Protein AF-A0A9Q0ZLD9-F1 (afdb_mo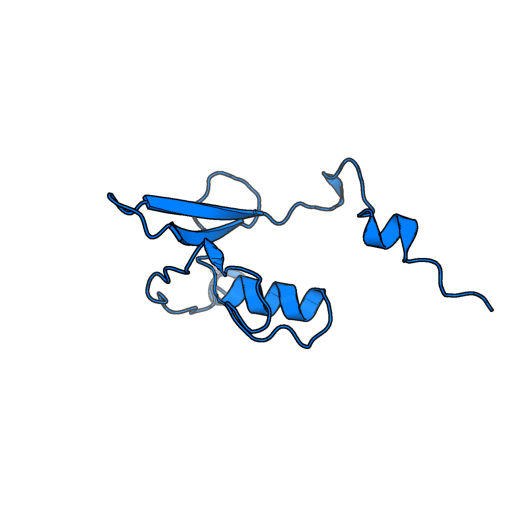nomer_lite)

Secondary structure (DSSP, 8-state):
---GGGGGS---------EEEGGGTTSTTSSS---S-HHHHHHHHHHHSEEESS-SSSS-EEEEEEEE-SSS-EEEEEEEE---GGG-S-SS-HHHHHH------

Foldseek 3Di:
DDDPVVVPPPCPDPDPQDEAAPVCDPPDQPPHHQPDPPVVSVVVVQNNWQWDPPDPPPWTKTWHWHWDPDVVIDTDIDMDTDDDCVPDPDNADPCCVPVVPPDDD

Structure (mmCIF, N/CA/C/O backbone):
data_AF-A0A9Q0ZLD9-F1
#
_entry.id   AF-A0A9Q0ZLD9-F1
#
loop_
_atom_site.group_PDB
_atom_site.id
_atom_site.type_symbol
_atom_site.label_atom_id
_atom_site.label_alt_id
_atom_site.label_comp_id
_atom_site.label_asym_id
_atom_site.label_entity_id
_atom_site.label_seq_id
_atom_site.pdbx_PDB_ins_code
_atom_site.Cartn_x
_atom_site.Cartn_y
_atom_site.Cartn_z
_atom_site.occupancy
_atom_site.B_iso_or_equiv
_atom_site.auth_seq_id
_atom_site.auth_comp_id
_atom_site.auth_asym_id
_atom_site.auth_atom_id
_atom_site.pdbx_PDB_model_num
ATOM 1 N N . MET A 1 1 ? 20.915 33.576 -6.847 1.00 39.06 1 MET A N 1
ATOM 2 C CA . MET A 1 1 ? 20.252 33.095 -8.077 1.00 39.06 1 MET A CA 1
ATOM 3 C C . MET A 1 1 ? 19.445 31.867 -7.677 1.00 39.06 1 MET A C 1
ATOM 5 O O . MET A 1 1 ? 20.048 30.850 -7.374 1.00 39.06 1 MET A O 1
ATOM 9 N N . MET A 1 2 ? 18.128 32.008 -7.492 1.00 39.25 2 MET A N 1
ATOM 10 C CA . MET A 1 2 ? 17.246 30.894 -7.105 1.00 39.25 2 MET A CA 1
ATOM 11 C C . MET A 1 2 ? 17.094 29.947 -8.293 1.00 39.25 2 MET A C 1
ATOM 13 O O . MET A 1 2 ? 16.778 30.394 -9.396 1.00 39.25 2 MET A O 1
ATOM 17 N N . SER A 1 3 ? 17.374 28.663 -8.080 1.00 42.69 3 SER A N 1
ATOM 18 C CA . SER A 1 3 ? 17.290 27.655 -9.129 1.00 42.69 3 SER A CA 1
ATOM 19 C C . SER A 1 3 ? 15.821 27.354 -9.440 1.00 42.69 3 SER A C 1
ATOM 21 O O . SER A 1 3 ? 14.988 27.245 -8.543 1.00 42.69 3 SER A O 1
ATOM 23 N N . TYR A 1 4 ? 15.481 27.216 -10.723 1.00 50.22 4 TYR A N 1
ATOM 24 C CA . TYR A 1 4 ? 14.123 26.895 -11.191 1.00 50.22 4 TYR A CA 1
ATOM 25 C C . TYR A 1 4 ? 13.584 25.566 -10.610 1.00 50.22 4 TYR A C 1
ATOM 27 O O . TYR A 1 4 ? 12.378 25.327 -10.603 1.00 50.22 4 TYR A O 1
ATOM 35 N N . LEU A 1 5 ? 14.470 24.732 -10.055 1.00 47.56 5 LEU A N 1
ATOM 36 C CA . LEU A 1 5 ? 14.146 23.470 -9.393 1.00 47.56 5 LEU A CA 1
ATOM 37 C C . LEU A 1 5 ? 13.445 23.663 -8.036 1.00 47.56 5 LEU A C 1
ATOM 39 O O . LEU A 1 5 ? 12.643 22.813 -7.652 1.00 47.56 5 LEU A O 1
ATOM 43 N N . ASP A 1 6 ? 13.638 24.802 -7.360 1.00 43.34 6 ASP A N 1
ATOM 44 C CA . ASP A 1 6 ? 12.971 25.093 -6.081 1.00 43.34 6 ASP A CA 1
ATOM 45 C C . ASP A 1 6 ? 11.486 25.476 -6.260 1.00 43.34 6 ASP A C 1
ATOM 47 O O . ASP A 1 6 ? 10.675 25.348 -5.339 1.00 43.34 6 ASP A O 1
ATOM 51 N N . LEU A 1 7 ? 11.087 25.896 -7.468 1.00 41.44 7 LEU A N 1
ATOM 52 C CA . LEU A 1 7 ? 9.701 26.265 -7.793 1.00 41.44 7 LEU A CA 1
ATOM 53 C C . LEU A 1 7 ? 8.803 25.052 -8.071 1.00 41.44 7 LEU A C 1
ATOM 55 O O . LEU A 1 7 ? 7.578 25.166 -7.997 1.00 41.44 7 LEU A O 1
ATOM 59 N N . ILE A 1 8 ? 9.397 23.880 -8.317 1.00 43.72 8 ILE A N 1
ATOM 60 C CA . ILE A 1 8 ? 8.687 22.599 -8.438 1.00 43.72 8 ILE A CA 1
ATOM 61 C C . ILE A 1 8 ? 8.682 21.863 -7.088 1.00 43.72 8 ILE A C 1
ATOM 63 O O . ILE A 1 8 ? 8.438 20.656 -7.012 1.00 43.72 8 ILE A O 1
ATOM 67 N N . SER A 1 9 ? 8.848 22.587 -5.972 1.00 41.69 9 SER A N 1
ATOM 68 C CA . SER A 1 9 ? 8.272 22.157 -4.698 1.00 41.69 9 SER A CA 1
ATOM 69 C C . SER A 1 9 ? 6.748 22.209 -4.824 1.00 41.69 9 SER A C 1
ATOM 71 O O . SER A 1 9 ? 6.068 23.127 -4.363 1.00 41.69 9 SER A O 1
ATOM 73 N N . SER A 1 10 ? 6.239 21.199 -5.525 1.00 46.03 10 SER A N 1
ATOM 74 C CA . SER A 1 10 ? 4.847 20.913 -5.797 1.00 46.03 10 SER A CA 1
ATOM 75 C C . SER A 1 10 ? 4.029 21.222 -4.557 1.00 46.03 10 SER A C 1
ATOM 77 O O . SER A 1 10 ? 4.237 20.616 -3.505 1.00 46.03 10 SER A O 1
ATOM 79 N N . ARG A 1 11 ? 3.098 22.169 -4.704 1.00 43.78 11 ARG A N 1
ATOM 80 C CA . ARG A 1 11 ? 2.054 22.538 -3.743 1.00 43.78 11 ARG A CA 1
ATOM 81 C C . ARG A 1 11 ? 1.099 21.357 -3.493 1.00 43.78 11 ARG A C 1
ATOM 83 O O . ARG A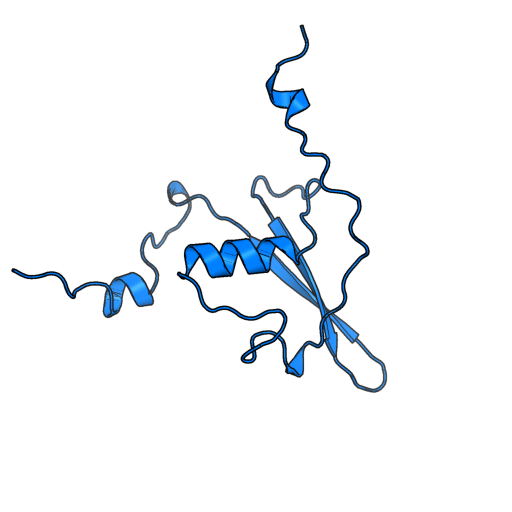 1 11 ? -0.112 21.479 -3.671 1.00 43.78 11 ARG A O 1
ATOM 90 N N . LYS A 1 12 ? 1.616 20.188 -3.110 1.00 52.50 12 LYS A N 1
ATOM 91 C CA . LYS A 1 12 ? 0.817 19.091 -2.575 1.00 52.50 12 LYS A CA 1
ATOM 92 C C . LYS A 1 12 ? 0.415 19.534 -1.176 1.00 52.50 12 LYS A C 1
ATOM 94 O O . LYS A 1 12 ? 1.198 19.499 -0.234 1.00 52.50 12 LYS A O 1
ATOM 99 N N . ARG A 1 13 ? -0.797 20.095 -1.133 1.00 49.19 13 ARG A N 1
ATOM 100 C CA . ARG A 1 13 ? -1.567 20.499 0.047 1.00 49.19 13 ARG A CA 1
ATOM 101 C C . ARG A 1 13 ? -1.258 19.550 1.208 1.00 49.19 13 ARG A C 1
ATOM 103 O O . ARG A 1 13 ? -1.203 18.345 0.974 1.00 49.19 13 ARG A O 1
ATOM 110 N N . LYS A 1 14 ? -1.105 20.088 2.427 1.00 50.09 14 LYS A N 1
ATOM 111 C CA . LYS A 1 14 ? -1.185 19.332 3.692 1.00 50.09 14 LYS A CA 1
ATOM 112 C C . LYS A 1 14 ? -2.489 18.525 3.657 1.00 50.09 14 LYS A C 1
ATOM 114 O O . LYS A 1 14 ? -3.549 19.043 3.990 1.00 50.09 14 LYS A O 1
ATOM 119 N N . ARG A 1 15 ? -2.435 17.315 3.102 1.00 59.78 15 ARG A N 1
ATOM 120 C CA . ARG A 1 15 ? -3.565 16.395 3.024 1.00 59.78 15 ARG A CA 1
ATOM 121 C C . ARG A 1 15 ? -3.737 15.886 4.445 1.00 59.78 15 ARG A C 1
ATOM 123 O O . ARG A 1 15 ? -2.743 15.518 5.066 1.00 59.78 15 ARG A O 1
ATOM 130 N N . GLU A 1 16 ? -4.957 15.960 4.964 1.00 63.00 16 GLU A N 1
ATOM 131 C CA . GLU A 1 16 ? -5.283 15.429 6.287 1.00 63.00 16 GLU A CA 1
ATOM 132 C C . GLU A 1 16 ? -4.707 14.025 6.445 1.00 63.00 16 GLU A C 1
ATOM 134 O O . GLU A 1 16 ? -4.702 13.231 5.498 1.00 63.00 16 GLU A O 1
ATOM 139 N N . GLU A 1 17 ? -4.180 13.752 7.633 1.00 71.69 17 GLU A N 1
A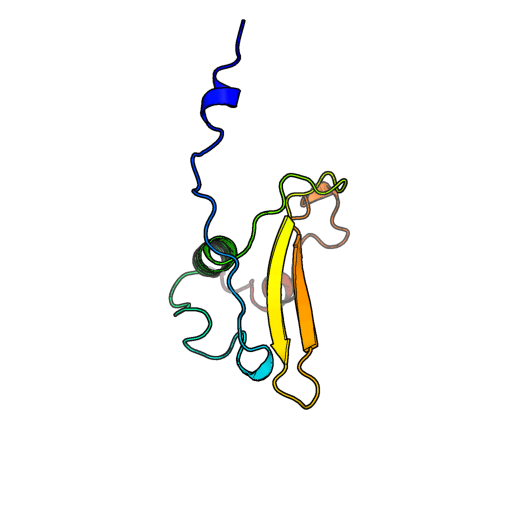TOM 140 C CA . GLU A 1 17 ? -3.584 12.469 7.952 1.00 71.69 17 GLU A CA 1
ATOM 141 C C . GLU A 1 17 ? -4.646 11.370 7.844 1.00 71.69 17 GLU A C 1
ATOM 143 O O . GLU A 1 17 ? -5.618 11.340 8.597 1.00 71.69 17 GLU A O 1
ATOM 148 N N . ARG A 1 18 ? -4.483 10.484 6.858 1.00 87.94 18 ARG A N 1
ATOM 149 C CA . ARG A 1 18 ? -5.416 9.388 6.601 1.00 87.94 18 ARG A CA 1
ATOM 150 C C . ARG A 1 18 ? -5.027 8.180 7.433 1.00 87.94 18 ARG A C 1
ATOM 152 O O . ARG A 1 18 ? -3.889 7.718 7.363 1.00 87.94 18 ARG A O 1
ATOM 159 N N . VAL A 1 19 ? -5.997 7.651 8.170 1.00 92.00 19 VAL A N 1
ATOM 160 C CA . VAL A 1 19 ? -5.882 6.374 8.872 1.00 92.00 19 VAL A CA 1
ATOM 161 C C . VAL A 1 19 ? -6.691 5.332 8.106 1.00 92.00 19 VAL A C 1
ATOM 163 O O . VAL A 1 19 ? -7.862 5.550 7.793 1.00 92.00 19 VAL A O 1
ATOM 166 N N . PHE A 1 20 ? -6.060 4.210 7.774 1.00 94.75 20 PHE A N 1
ATOM 167 C CA . PHE A 1 20 ? -6.669 3.109 7.031 1.00 94.75 20 PHE A CA 1
ATOM 168 C C . PHE A 1 20 ? -6.887 1.905 7.939 1.00 94.75 20 PHE A C 1
ATOM 170 O O . PHE A 1 20 ? -6.158 1.711 8.898 1.00 94.75 20 PHE A O 1
ATOM 177 N N . ARG A 1 21 ? -7.861 1.048 7.643 1.00 94.88 21 ARG A N 1
ATOM 178 C CA . ARG A 1 21 ? -8.102 -0.170 8.425 1.00 94.88 21 ARG A CA 1
ATOM 179 C C . ARG A 1 21 ? -7.071 -1.228 8.059 1.00 94.88 21 ARG A C 1
ATOM 181 O O . ARG A 1 21 ? -7.063 -1.691 6.925 1.00 94.88 21 ARG A O 1
ATOM 188 N N . PHE A 1 22 ? -6.266 -1.659 9.028 1.00 94.88 22 PHE A N 1
ATOM 189 C CA . PHE A 1 22 ? -5.208 -2.653 8.827 1.00 94.88 22 PHE A CA 1
ATOM 190 C C . PHE A 1 22 ? -5.737 -3.953 8.214 1.00 94.88 22 PHE A C 1
ATOM 192 O O . PHE A 1 22 ? -5.168 -4.457 7.256 1.00 94.88 22 PHE A O 1
ATOM 199 N N . LYS A 1 23 ? -6.853 -4.474 8.744 1.00 93.56 23 LYS A N 1
ATOM 200 C CA . LYS A 1 23 ? -7.365 -5.807 8.386 1.00 93.56 23 LYS A CA 1
ATOM 201 C C . LYS A 1 23 ? -7.725 -5.949 6.904 1.00 93.56 23 LYS A C 1
ATOM 203 O O . LYS A 1 23 ? -7.585 -7.040 6.377 1.00 93.56 23 LYS A O 1
ATOM 208 N N . ILE A 1 24 ? -8.184 -4.864 6.284 1.00 94.62 24 ILE A N 1
ATOM 209 C CA . ILE A 1 24 ? -8.665 -4.856 4.897 1.00 94.62 24 ILE A CA 1
ATOM 210 C C . ILE A 1 24 ? -7.715 -4.099 3.957 1.00 94.62 24 ILE A C 1
ATOM 212 O O . ILE A 1 24 ? -8.041 -3.861 2.799 1.00 94.62 24 ILE A O 1
ATOM 216 N N . PHE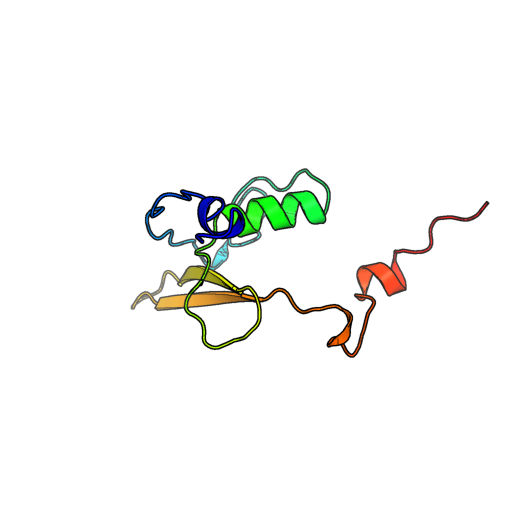 A 1 25 ? -6.553 -3.653 4.450 1.00 94.19 25 PHE A N 1
ATOM 217 C CA . PHE A 1 25 ? -5.604 -2.883 3.652 1.00 94.19 25 PHE A CA 1
ATOM 218 C C . PHE A 1 25 ? -4.977 -3.769 2.571 1.00 94.19 25 PHE A C 1
ATOM 220 O O . PHE A 1 25 ? -4.239 -4.698 2.891 1.00 94.19 25 PHE A O 1
ATOM 227 N N . GLY A 1 26 ? -5.263 -3.473 1.301 1.00 89.19 26 GLY A N 1
ATOM 228 C CA . GLY A 1 26 ? -4.844 -4.294 0.163 1.00 89.19 26 GLY A CA 1
ATOM 229 C C . GLY A 1 26 ? -5.883 -5.326 -0.285 1.00 89.19 26 GLY A C 1
ATOM 230 O O . GLY A 1 26 ? -5.609 -6.079 -1.217 1.00 89.19 26 GLY A O 1
ATOM 231 N N . GLU A 1 27 ? -7.066 -5.369 0.339 1.00 93.38 27 GLU A N 1
ATOM 232 C CA . GLU A 1 27 ? -8.208 -6.098 -0.220 1.00 93.38 27 GLU A CA 1
ATOM 233 C C . GLU A 1 27 ? -8.724 -5.413 -1.496 1.00 93.38 27 GLU A C 1
ATOM 235 O O . GLU A 1 27 ? -8.498 -4.223 -1.728 1.00 93.38 27 GLU A O 1
ATOM 240 N N . ASN A 1 28 ? -9.438 -6.163 -2.340 1.00 90.50 28 ASN A N 1
ATOM 241 C CA . ASN A 1 28 ? -9.989 -5.612 -3.574 1.00 90.50 28 ASN A CA 1
ATOM 242 C C . ASN A 1 28 ? -10.918 -4.419 -3.271 1.00 90.50 28 ASN A C 1
ATOM 244 O O . ASN A 1 28 ? -11.808 -4.521 -2.426 1.00 90.50 28 ASN A O 1
ATOM 248 N N . GLY A 1 29 ? -10.686 -3.290 -3.941 1.00 92.06 29 GLY A N 1
ATOM 249 C CA . GLY A 1 29 ? -11.397 -2.030 -3.711 1.00 92.06 29 GLY A CA 1
ATOM 250 C C . GLY A 1 29 ? -10.946 -1.214 -2.487 1.00 92.06 29 GLY A C 1
ATOM 251 O O . GLY A 1 29 ? -11.538 -0.169 -2.207 1.00 92.06 29 GLY A O 1
ATOM 252 N N . TYR A 1 30 ? -9.902 -1.622 -1.748 1.00 93.56 30 TYR A N 1
ATOM 253 C CA . TYR A 1 30 ? -9.402 -0.878 -0.583 1.00 93.56 30 TYR A CA 1
ATOM 254 C C . TYR A 1 30 ? -7.859 -0.848 -0.486 1.00 93.56 30 TYR A C 1
ATOM 256 O O . TYR A 1 30 ? -7.208 -1.889 -0.510 1.00 93.56 30 TYR A O 1
ATOM 264 N N . PRO A 1 31 ? -7.210 0.319 -0.279 1.00 92.25 31 PRO A N 1
ATOM 265 C CA . PRO A 1 31 ? -7.782 1.644 -0.003 1.00 92.25 31 PRO A CA 1
ATOM 266 C C . PRO A 1 31 ? -8.307 2.397 -1.238 1.00 92.25 31 PRO A C 1
ATOM 268 O O . PRO A 1 31 ? -8.810 3.513 -1.102 1.00 92.25 31 PRO A O 1
ATOM 271 N N . ALA A 1 32 ? -8.162 1.820 -2.429 1.00 92.69 32 ALA A N 1
ATOM 272 C CA . ALA A 1 32 ? -8.725 2.302 -3.682 1.00 92.69 32 ALA A CA 1
ATOM 273 C C . ALA A 1 32 ? -8.889 1.121 -4.650 1.00 92.69 32 ALA A C 1
ATOM 275 O O . ALA A 1 32 ? -8.350 0.043 -4.416 1.00 92.69 32 ALA A O 1
ATOM 276 N N . GLU A 1 33 ? -9.586 1.346 -5.760 1.00 93.62 33 GLU A N 1
ATOM 277 C CA . GLU A 1 33 ? -9.576 0.421 -6.897 1.00 93.62 33 GLU A CA 1
ATOM 278 C C . GLU A 1 33 ? -8.184 0.404 -7.547 1.00 93.62 33 GLU A C 1
ATOM 280 O O . GLU A 1 33 ? -7.627 1.470 -7.818 1.00 93.62 33 GLU A O 1
ATOM 285 N N . PHE A 1 34 ? -7.616 -0.771 -7.810 1.00 92.31 34 PHE A N 1
ATOM 286 C CA . PHE A 1 34 ? -6.304 -0.932 -8.453 1.00 92.31 34 PHE A CA 1
ATOM 287 C C . PHE A 1 34 ? -6.455 -1.722 -9.756 1.00 92.31 34 PHE A C 1
ATOM 289 O O . PHE A 1 34 ? -6.152 -2.908 -9.832 1.00 92.31 34 PHE A O 1
ATOM 296 N N . ASP A 1 35 ? -6.972 -1.047 -10.775 1.00 93.06 35 ASP A N 1
ATOM 297 C CA . ASP A 1 35 ? -7.372 -1.585 -12.077 1.00 93.06 35 ASP A CA 1
ATOM 298 C C . ASP A 1 35 ? -6.352 -1.319 -13.202 1.00 93.06 35 ASP A C 1
ATOM 300 O O . ASP A 1 35 ? -6.561 -1.731 -14.343 1.00 93.06 35 ASP A O 1
ATOM 304 N N . GLY A 1 36 ? -5.245 -0.635 -12.895 1.00 90.62 36 GLY A N 1
ATOM 305 C CA . GLY A 1 36 ? -4.200 -0.275 -13.855 1.00 90.62 36 GLY A CA 1
ATOM 306 C C . GLY A 1 36 ? -3.024 -1.253 -13.909 1.00 90.62 36 GLY A C 1
ATOM 307 O O . GLY A 1 36 ? -3.027 -2.321 -13.294 1.00 90.62 36 GLY A O 1
ATOM 308 N N . SER A 1 37 ? -1.968 -0.855 -14.625 1.00 89.94 37 SER A N 1
ATOM 309 C CA . SER A 1 37 ? -0.669 -1.536 -14.573 1.00 89.94 37 SER A CA 1
ATOM 310 C C . SER A 1 37 ? -0.072 -1.487 -13.162 1.00 89.94 37 SER A C 1
ATOM 312 O O . SER A 1 37 ? -0.448 -0.643 -12.345 1.00 89.94 37 SER A O 1
ATOM 314 N N . PHE A 1 38 ? 0.910 -2.350 -12.874 1.00 85.38 38 PHE A N 1
ATOM 315 C CA . PHE A 1 38 ? 1.620 -2.327 -11.590 1.00 85.38 38 PHE A CA 1
ATOM 316 C C . PHE A 1 38 ? 2.115 -0.916 -11.240 1.00 85.38 38 PHE A C 1
ATOM 318 O O . PHE A 1 38 ? 1.814 -0.402 -10.168 1.00 85.38 38 PHE A O 1
ATOM 325 N N . GLU A 1 39 ? 2.784 -0.244 -12.177 1.00 87.75 39 GLU A N 1
ATOM 326 C CA . GLU A 1 39 ? 3.288 1.117 -11.982 1.00 87.75 39 GLU A CA 1
ATOM 327 C C . GLU A 1 39 ? 2.167 2.126 -11.682 1.00 87.75 39 GLU A C 1
ATOM 329 O O . GLU A 1 39 ? 2.284 2.936 -10.760 1.00 87.75 39 GLU A O 1
ATOM 334 N N . GLN A 1 40 ? 1.061 2.075 -12.431 1.00 92.00 40 GLN A N 1
ATOM 335 C CA . GLN A 1 40 ? -0.088 2.958 -12.213 1.00 92.00 40 GLN A CA 1
ATOM 336 C C . GLN A 1 40 ? -0.706 2.736 -10.829 1.00 92.00 40 GLN A C 1
ATOM 338 O O . GLN A 1 40 ? -1.007 3.702 -10.125 1.00 92.00 40 GLN A O 1
ATOM 343 N N . ASN A 1 41 ? -0.836 1.476 -10.414 1.00 92.19 41 ASN A N 1
ATOM 344 C CA . ASN A 1 41 ? -1.381 1.107 -9.113 1.00 92.19 41 ASN A CA 1
ATOM 345 C C . ASN A 1 41 ? -0.463 1.548 -7.969 1.00 92.19 41 ASN A C 1
ATOM 347 O O . ASN A 1 41 ? -0.951 2.089 -6.978 1.00 92.19 41 ASN A O 1
ATOM 351 N N . ILE A 1 42 ? 0.858 1.408 -8.125 1.00 91.31 42 ILE A N 1
ATOM 352 C CA . ILE A 1 42 ? 1.831 1.921 -7.155 1.00 91.31 42 ILE A CA 1
ATOM 353 C C . ILE A 1 42 ? 1.736 3.444 -7.050 1.00 91.31 42 ILE A C 1
ATOM 355 O O . ILE A 1 42 ? 1.611 3.965 -5.945 1.00 91.31 42 ILE A O 1
ATOM 359 N N . ARG A 1 43 ? 1.699 4.180 -8.167 1.00 92.25 43 ARG A N 1
ATOM 360 C CA . ARG A 1 43 ? 1.520 5.645 -8.136 1.00 92.25 43 ARG A CA 1
ATOM 361 C C . ARG A 1 43 ? 0.230 6.039 -7.410 1.00 92.25 43 ARG A C 1
ATOM 363 O O . ARG A 1 43 ? 0.270 6.886 -6.519 1.00 92.25 43 ARG A O 1
ATOM 370 N N . LYS A 1 44 ? -0.889 5.378 -7.730 1.00 93.62 44 LYS A N 1
ATOM 371 C CA . LYS A 1 44 ? -2.198 5.591 -7.089 1.00 93.62 44 LYS A CA 1
ATOM 372 C C . LYS A 1 44 ? -2.156 5.302 -5.586 1.00 93.62 44 LYS A C 1
ATOM 374 O O . LYS A 1 44 ? -2.716 6.064 -4.804 1.00 93.62 44 LYS A O 1
ATOM 379 N N . LEU A 1 45 ? -1.456 4.247 -5.169 1.00 93.25 45 LEU A N 1
ATOM 380 C CA . LEU A 1 45 ? -1.235 3.916 -3.761 1.00 93.25 45 LEU A CA 1
ATOM 381 C C . LEU A 1 45 ? -0.429 5.018 -3.051 1.00 93.25 45 LEU A C 1
ATOM 383 O O . LEU A 1 45 ? -0.858 5.519 -2.013 1.00 93.25 45 LEU A O 1
ATOM 387 N N . LEU A 1 46 ? 0.699 5.443 -3.625 1.00 92.81 46 LEU A N 1
ATOM 388 C CA . LEU A 1 46 ? 1.584 6.459 -3.039 1.00 92.81 46 LEU A CA 1
ATOM 389 C C . LEU A 1 46 ? 0.933 7.845 -2.937 1.00 92.81 46 LEU A C 1
ATOM 391 O O . LEU A 1 46 ? 1.275 8.627 -2.052 1.00 92.81 46 LEU A O 1
ATOM 395 N N . GLU A 1 47 ? -0.046 8.157 -3.789 1.00 92.12 47 GLU A N 1
ATOM 396 C CA . GLU A 1 47 ? -0.855 9.373 -3.651 1.00 92.12 47 GLU A CA 1
ATOM 397 C C . GLU A 1 47 ? -1.692 9.397 -2.368 1.00 92.12 47 GLU A C 1
ATOM 399 O O . GLU A 1 47 ? -1.991 10.478 -1.849 1.00 92.12 47 GLU A O 1
ATOM 404 N N . LEU A 1 48 ? -2.098 8.232 -1.861 1.00 91.94 48 LEU A N 1
ATOM 405 C CA . LEU A 1 48 ? -2.878 8.100 -0.629 1.00 91.94 48 LEU A CA 1
ATOM 406 C C . LEU A 1 48 ? -2.006 8.192 0.629 1.00 91.94 48 LEU A C 1
ATOM 408 O O . LEU A 1 48 ? -2.547 8.433 1.710 1.00 91.94 48 LEU A O 1
ATOM 412 N N . ALA A 1 49 ? -0.695 8.008 0.481 1.00 91.31 49 ALA A N 1
ATOM 413 C CA . ALA A 1 49 ? 0.269 7.962 1.565 1.00 91.31 49 ALA A CA 1
ATOM 414 C C . ALA A 1 49 ? 0.708 9.356 2.033 1.00 91.31 49 ALA A C 1
ATOM 416 O O . ALA A 1 49 ? 0.626 10.350 1.304 1.00 91.31 49 ALA A O 1
ATOM 417 N N . HIS A 1 50 ? 1.256 9.417 3.243 1.00 90.75 50 HIS A N 1
ATOM 418 C CA . HIS A 1 50 ? 2.002 10.576 3.708 1.00 90.75 50 HIS A CA 1
ATOM 419 C C . HIS A 1 50 ? 3.434 10.508 3.164 1.00 90.75 50 HIS A C 1
ATOM 421 O O . HIS A 1 50 ? 4.178 9.588 3.490 1.00 90.75 50 HIS A O 1
ATOM 427 N N . PHE A 1 51 ? 3.831 11.475 2.335 1.00 87.69 51 PHE A N 1
ATOM 428 C CA . PHE A 1 51 ? 5.202 11.559 1.830 1.00 87.69 51 PHE A CA 1
ATOM 429 C C . PHE A 1 51 ? 6.113 12.186 2.886 1.00 87.69 51 PHE A C 1
ATOM 431 O O . PHE A 1 51 ? 5.919 13.347 3.260 1.00 87.69 51 PHE A O 1
ATOM 438 N N . ASP A 1 52 ? 7.102 11.433 3.360 1.00 78.06 52 ASP A N 1
ATOM 439 C CA . ASP A 1 52 ? 8.045 11.921 4.356 1.00 78.06 52 ASP A CA 1
ATOM 440 C C . ASP A 1 52 ? 9.234 12.607 3.673 1.00 78.06 52 ASP A C 1
ATOM 442 O O . ASP A 1 52 ? 10.166 11.972 3.181 1.00 78.06 52 ASP A O 1
ATOM 446 N N . ARG A 1 53 ? 9.180 13.943 3.628 1.00 67.88 53 ARG A N 1
ATOM 447 C CA . ARG A 1 53 ? 10.276 14.786 3.123 1.00 67.88 53 ARG A CA 1
ATOM 448 C C . ARG A 1 53 ? 11.416 14.970 4.121 1.00 67.88 53 ARG A C 1
ATOM 450 O O . ARG A 1 53 ? 12.459 15.476 3.725 1.00 67.88 53 ARG A O 1
ATOM 457 N N . ASN A 1 54 ? 11.202 14.635 5.392 1.00 61.06 54 ASN A N 1
ATOM 458 C CA . ASN A 1 54 ? 12.092 14.994 6.495 1.00 61.06 54 ASN A CA 1
ATOM 459 C C . ASN A 1 54 ? 12.873 13.803 7.050 1.00 61.06 54 ASN A C 1
ATOM 461 O O . ASN A 1 54 ? 13.584 13.942 8.047 1.00 61.06 54 ASN A O 1
ATOM 465 N N . ASN A 1 55 ? 12.743 12.638 6.427 1.00 57.69 55 ASN A N 1
ATOM 466 C CA . ASN A 1 55 ? 13.420 11.449 6.890 1.00 57.69 55 ASN A CA 1
ATOM 467 C C . ASN A 1 55 ? 14.931 11.571 6.610 1.00 57.69 55 ASN A C 1
ATOM 469 O O . ASN A 1 55 ? 15.345 11.896 5.500 1.00 57.69 55 ASN A O 1
ATOM 473 N N . CYS A 1 56 ? 15.770 11.296 7.616 1.00 53.19 56 CYS A N 1
ATOM 474 C CA . CYS A 1 56 ? 17.237 11.259 7.472 1.00 53.19 56 CYS A CA 1
ATOM 475 C C . CYS A 1 56 ? 17.715 10.194 6.467 1.00 53.19 56 CYS A C 1
ATOM 477 O O . CYS A 1 56 ? 18.891 10.173 6.097 1.00 53.19 56 CYS A O 1
ATOM 479 N N . SER A 1 57 ? 16.830 9.291 6.036 1.00 58.94 57 SER A N 1
ATOM 480 C CA . SER A 1 57 ? 17.102 8.382 4.933 1.00 58.94 57 SER A CA 1
ATOM 481 C C . SER A 1 57 ? 17.235 9.183 3.640 1.00 58.94 57 SER A C 1
ATOM 483 O O . SER A 1 57 ? 16.309 9.875 3.233 1.00 58.94 57 SER A O 1
ATOM 485 N N . ARG A 1 58 ? 18.355 9.026 2.930 1.00 70.00 58 ARG A N 1
ATOM 486 C CA . ARG A 1 58 ? 18.583 9.601 1.587 1.00 70.00 58 ARG A CA 1
ATOM 487 C C . ARG A 1 58 ? 17.585 9.129 0.511 1.00 70.00 58 ARG A C 1
ATOM 489 O O . ARG A 1 58 ? 17.752 9.466 -0.656 1.00 70.00 58 ARG A O 1
ATOM 496 N N . MET A 1 59 ? 16.594 8.329 0.885 1.00 80.25 59 MET A N 1
ATOM 497 C CA . MET A 1 59 ? 15.694 7.606 -0.002 1.00 80.25 59 MET A CA 1
ATOM 498 C C . MET A 1 59 ? 14.275 8.167 0.144 1.00 80.25 59 MET A C 1
ATOM 500 O O . MET A 1 59 ? 13.831 8.380 1.280 1.00 80.25 59 MET A O 1
ATOM 504 N N . PRO A 1 60 ? 13.554 8.407 -0.968 1.00 85.56 60 PRO A N 1
ATOM 505 C CA . PRO A 1 60 ? 12.147 8.784 -0.926 1.00 85.56 60 PRO A CA 1
ATOM 506 C C . PRO A 1 60 ? 11.337 7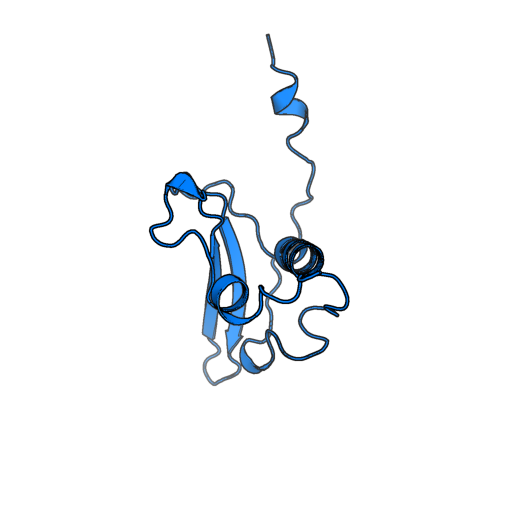.753 -0.135 1.00 85.56 60 PRO A C 1
ATOM 508 O O . PRO A 1 60 ? 11.451 6.547 -0.367 1.00 85.56 60 PRO A O 1
ATOM 511 N N . SER A 1 61 ? 10.527 8.226 0.815 1.00 89.31 61 SER A N 1
ATOM 512 C CA . SER A 1 61 ? 9.715 7.349 1.654 1.00 89.31 61 SER A CA 1
ATOM 513 C C . SER A 1 61 ? 8.292 7.866 1.831 1.00 89.31 61 SER A C 1
ATOM 515 O O . SER A 1 61 ? 8.023 9.070 1.882 1.00 89.31 61 SER A O 1
ATOM 517 N N . TRP A 1 62 ? 7.366 6.921 1.922 1.00 92.56 62 TRP A N 1
ATOM 518 C CA . TRP A 1 62 ? 5.953 7.149 2.168 1.00 92.56 62 TRP A CA 1
ATOM 519 C C . TRP A 1 62 ? 5.509 6.325 3.363 1.00 92.56 62 TRP A C 1
ATOM 521 O O . TRP A 1 62 ? 6.007 5.222 3.582 1.00 92.56 62 TRP A O 1
ATOM 531 N N . SER A 1 63 ? 4.548 6.839 4.120 1.00 92.31 63 SER A N 1
ATOM 532 C CA . SER A 1 63 ? 3.983 6.135 5.261 1.00 92.31 63 SER A CA 1
ATOM 533 C C . SER A 1 63 ? 2.458 6.113 5.238 1.00 92.31 63 SER A C 1
ATOM 535 O O . SER A 1 63 ? 1.790 7.051 4.793 1.00 92.31 63 SER A O 1
ATOM 537 N N . PHE A 1 64 ? 1.904 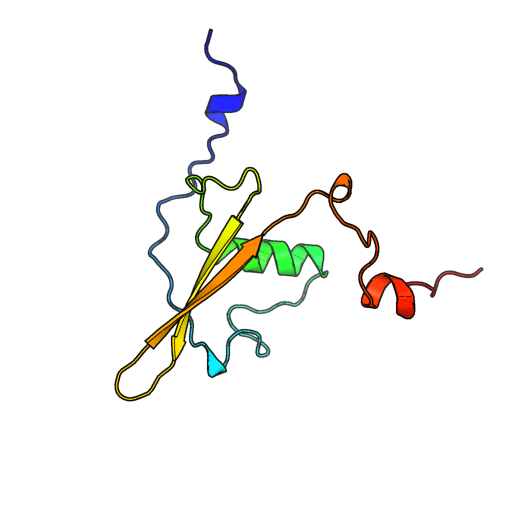5.013 5.738 1.00 94.31 64 PHE A N 1
ATOM 538 C CA . PHE A 1 64 ? 0.480 4.826 5.980 1.00 94.31 64 PHE A CA 1
ATOM 539 C C . PHE A 1 64 ? 0.269 4.534 7.457 1.00 94.31 64 PHE A C 1
ATOM 541 O O . PHE A 1 64 ? 0.949 3.676 8.022 1.00 94.31 64 PHE A O 1
ATOM 548 N N . LYS A 1 65 ? -0.711 5.198 8.072 1.00 95.00 65 LYS A N 1
ATOM 549 C CA . LYS A 1 65 ? -1.203 4.814 9.396 1.00 95.00 65 LYS A CA 1
ATOM 550 C C . LYS A 1 65 ? -2.317 3.792 9.233 1.00 95.00 65 LYS A C 1
ATOM 552 O O . LYS A 1 65 ? -3.342 4.086 8.621 1.00 95.00 65 LYS A O 1
ATOM 557 N N . LEU A 1 66 ? -2.109 2.603 9.780 1.00 95.38 66 LEU A N 1
ATOM 558 C CA . LEU A 1 66 ? -3.042 1.488 9.727 1.00 95.38 66 LEU A CA 1
ATOM 559 C C . LEU A 1 66 ? -3.618 1.228 11.122 1.00 95.38 66 LEU A C 1
ATOM 561 O O . LEU A 1 66 ? -2.887 0.913 12.053 1.00 95.38 66 LEU A O 1
ATOM 565 N N . GLU A 1 67 ? -4.927 1.350 11.280 1.00 95.50 67 GLU A N 1
ATOM 566 C CA . GLU A 1 67 ? -5.651 1.083 12.517 1.00 95.50 67 GLU A CA 1
ATOM 567 C C . GLU A 1 67 ? -6.007 -0.402 12.643 1.00 95.50 67 GLU A C 1
ATOM 569 O O . GLU A 1 67 ? -6.632 -1.001 11.762 1.00 95.50 67 GLU A O 1
ATOM 574 N N . VAL A 1 68 ? -5.660 -0.979 13.791 1.00 94.56 68 VAL A N 1
ATOM 575 C CA . VAL A 1 68 ? -6.100 -2.300 14.231 1.00 94.56 68 VAL A CA 1
ATOM 576 C C . VAL A 1 68 ? -7.195 -2.111 15.275 1.00 94.56 68 VAL A C 1
ATOM 578 O O . VAL A 1 68 ? -6.921 -1.758 16.426 1.00 94.56 68 VAL A O 1
ATOM 581 N N . ILE A 1 69 ? -8.440 -2.373 14.874 1.00 89.31 69 ILE A N 1
ATOM 582 C CA . ILE A 1 69 ? -9.605 -2.310 15.762 1.00 89.31 69 ILE A CA 1
ATOM 583 C C . ILE A 1 69 ? -9.540 -3.493 16.738 1.00 89.31 69 ILE A C 1
ATOM 585 O O . ILE A 1 69 ? -9.858 -4.631 16.394 1.00 89.31 69 ILE A O 1
ATOM 589 N N . ARG A 1 70 ? -9.094 -3.209 17.961 1.00 88.19 70 ARG A N 1
ATOM 590 C CA . ARG A 1 70 ? -9.085 -4.094 19.136 1.00 88.19 70 ARG A CA 1
ATOM 591 C C . ARG A 1 70 ? -9.219 -3.218 20.392 1.00 88.19 70 ARG A C 1
ATOM 593 O O . ARG A 1 70 ? -9.195 -1.999 20.277 1.00 88.19 70 ARG A O 1
ATOM 600 N N . GLN A 1 71 ? -9.314 -3.796 21.588 1.00 88.31 71 GLN A N 1
ATOM 601 C CA . GLN A 1 71 ? -9.287 -3.027 22.841 1.00 88.31 71 GLN A CA 1
ATOM 602 C C . GLN A 1 71 ? -7.948 -3.228 23.573 1.00 88.31 71 GLN A C 1
ATOM 604 O O . GLN A 1 71 ? -7.701 -4.339 24.045 1.00 88.31 71 GLN A O 1
ATOM 609 N N . PRO A 1 72 ? -7.072 -2.203 23.680 1.00 85.19 72 PRO A N 1
ATOM 610 C CA . PRO A 1 72 ? -7.147 -0.861 23.080 1.00 85.19 72 PRO A CA 1
ATOM 611 C C . PRO A 1 72 ? -6.706 -0.836 21.606 1.00 85.19 72 PRO A C 1
ATOM 613 O O . PRO A 1 72 ? -5.854 -1.631 21.189 1.00 85.19 72 PRO A O 1
ATOM 616 N N . THR A 1 73 ? -7.245 0.112 20.834 1.00 90.12 73 THR A N 1
ATOM 617 C CA . THR A 1 73 ? -6.871 0.339 19.431 1.00 90.12 73 THR A CA 1
ATOM 618 C C . THR A 1 73 ? -5.360 0.537 19.321 1.00 90.12 73 THR A C 1
ATOM 620 O O . THR A 1 73 ? -4.795 1.305 20.103 1.00 90.12 73 THR A O 1
ATOM 623 N N . LEU A 1 74 ? -4.695 -0.110 18.353 1.00 94.38 74 LEU A N 1
ATOM 624 C CA . LEU A 1 74 ? -3.370 0.366 17.936 1.00 94.38 74 LEU A CA 1
ATOM 625 C C . LEU A 1 74 ? -3.336 0.870 16.508 1.00 94.38 74 LEU A C 1
ATOM 627 O O . LEU A 1 74 ? -4.142 0.492 15.664 1.00 94.38 74 LEU A O 1
ATOM 631 N N . HIS A 1 75 ? -2.291 1.652 16.267 1.00 93.31 75 HIS A N 1
ATOM 632 C CA . HIS A 1 75 ? -1.866 2.091 14.959 1.00 93.31 75 HIS A CA 1
ATOM 633 C C . HIS A 1 75 ? -0.539 1.412 14.608 1.00 93.31 75 HIS A C 1
ATOM 635 O O . HIS A 1 75 ? 0.388 1.390 15.417 1.00 93.31 75 HIS A O 1
ATOM 641 N N . ILE A 1 76 ? -0.465 0.861 13.404 1.00 93.50 76 ILE A N 1
ATOM 642 C CA . ILE A 1 76 ? 0.735 0.314 12.774 1.00 93.50 76 ILE A CA 1
ATOM 643 C C . ILE A 1 76 ? 1.123 1.272 11.652 1.00 93.50 76 ILE A C 1
ATOM 645 O O . ILE A 1 76 ? 0.266 1.696 10.880 1.00 93.50 76 ILE A O 1
ATOM 649 N N . THR A 1 77 ? 2.406 1.602 11.540 1.00 93.75 77 THR A N 1
ATOM 650 C CA . THR A 1 77 ? 2.906 2.406 10.422 1.00 93.75 77 THR A CA 1
ATOM 651 C C . THR A 1 77 ? 3.506 1.488 9.369 1.00 93.75 77 THR A C 1
ATOM 653 O O . THR A 1 77 ? 4.478 0.787 9.643 1.00 93.75 77 THR A O 1
ATOM 656 N N . LEU A 1 78 ? 2.933 1.494 8.168 1.00 92.94 78 LEU A N 1
ATOM 657 C CA . LEU A 1 78 ? 3.514 0.840 6.998 1.00 92.94 78 LEU A CA 1
ATOM 658 C C . LEU A 1 78 ? 4.361 1.859 6.241 1.00 92.94 78 LEU A C 1
ATOM 660 O O . LEU A 1 78 ? 3.854 2.926 5.896 1.00 92.94 78 LEU A O 1
ATOM 664 N N . PHE A 1 79 ? 5.615 1.515 5.960 1.00 91.00 79 PHE A N 1
ATOM 665 C CA . PHE A 1 79 ? 6.510 2.328 5.143 1.00 91.00 79 PHE A CA 1
ATOM 666 C C . PHE A 1 79 ? 6.664 1.733 3.747 1.00 91.00 79 PHE A C 1
ATOM 668 O O . PHE A 1 79 ? 6.791 0.520 3.590 1.00 91.00 79 PHE A O 1
ATOM 675 N N . VAL A 1 80 ? 6.697 2.608 2.749 1.00 90.69 80 VAL A N 1
ATOM 676 C CA . VAL A 1 80 ? 7.149 2.298 1.395 1.00 90.69 80 VAL A CA 1
ATOM 677 C C . VAL A 1 80 ? 8.395 3.130 1.150 1.00 90.69 80 VAL A C 1
ATOM 679 O O . VAL A 1 80 ? 8.373 4.342 1.356 1.00 90.69 80 VAL A O 1
ATOM 682 N N . VAL A 1 81 ? 9.480 2.479 0.751 1.00 87.31 81 VAL A N 1
ATOM 683 C CA . VAL A 1 81 ? 10.760 3.125 0.455 1.00 87.31 81 VAL A CA 1
ATOM 684 C C . VAL A 1 81 ? 11.089 2.829 -0.997 1.00 87.31 81 VAL A C 1
ATOM 686 O O . VAL A 1 81 ? 11.017 1.679 -1.422 1.00 87.31 81 VAL A O 1
ATOM 689 N N . GLU A 1 82 ? 11.418 3.867 -1.755 1.00 85.69 82 GLU A N 1
ATOM 690 C CA . GLU A 1 82 ? 11.948 3.708 -3.105 1.00 85.69 82 GLU A CA 1
ATOM 691 C C . GLU A 1 82 ? 13.467 3.553 -3.015 1.00 85.69 82 GLU A C 1
ATOM 693 O O . GLU A 1 82 ? 14.176 4.458 -2.566 1.00 85.69 82 GLU A O 1
ATOM 698 N N . GLU A 1 83 ? 13.955 2.374 -3.395 1.00 80.50 83 GLU A N 1
ATOM 699 C CA . GLU A 1 83 ? 15.377 2.046 -3.426 1.00 80.50 83 GLU A CA 1
ATOM 700 C C . GLU A 1 83 ? 15.945 2.241 -4.837 1.00 80.50 83 GLU A C 1
ATOM 702 O O . GLU A 1 83 ? 15.314 1.806 -5.804 1.00 80.50 83 GLU A O 1
ATOM 707 N N . PRO A 1 84 ? 17.119 2.887 -4.985 1.00 77.81 84 PRO A N 1
ATOM 708 C CA . PRO A 1 84 ? 17.789 2.944 -6.272 1.00 77.81 84 PRO A CA 1
ATOM 709 C C . PRO A 1 84 ? 18.204 1.534 -6.690 1.00 77.81 84 PRO A C 1
ATOM 711 O O . PRO A 1 84 ? 18.741 0.768 -5.889 1.00 77.81 84 PRO A O 1
ATOM 714 N N . ILE A 1 85 ? 17.981 1.206 -7.961 1.00 76.12 85 ILE A N 1
ATOM 715 C CA . ILE A 1 85 ? 18.268 -0.124 -8.511 1.00 76.12 85 ILE A CA 1
ATOM 716 C C . ILE A 1 85 ? 19.741 -0.479 -8.286 1.00 76.12 85 ILE A C 1
ATOM 718 O O . ILE A 1 85 ? 20.047 -1.612 -7.942 1.00 76.12 85 ILE A O 1
ATOM 722 N N . GLU A 1 86 ? 20.638 0.503 -8.381 1.00 77.19 86 GLU A N 1
ATOM 723 C CA . GLU A 1 86 ? 22.081 0.341 -8.202 1.00 77.19 86 GLU A CA 1
ATOM 724 C C . GLU A 1 86 ? 22.488 -0.070 -6.779 1.00 77.19 86 GLU A C 1
ATOM 726 O O . GLU A 1 86 ? 23.588 -0.585 -6.585 1.00 77.19 86 GLU A O 1
ATOM 731 N N . ALA A 1 87 ? 21.637 0.179 -5.779 1.00 70.31 87 ALA A N 1
ATOM 732 C CA . ALA A 1 87 ? 21.865 -0.260 -4.403 1.00 70.31 87 ALA A CA 1
ATOM 733 C C . ALA A 1 87 ? 21.249 -1.636 -4.108 1.00 70.31 87 ALA A C 1
ATOM 735 O O . ALA A 1 87 ? 21.577 -2.240 -3.085 1.00 70.31 87 ALA A O 1
ATOM 736 N N . SER A 1 88 ? 20.389 -2.140 -4.997 1.00 69.81 88 SER A N 1
ATOM 737 C CA . SER A 1 88 ? 19.687 -3.398 -4.789 1.00 69.81 88 SER A CA 1
ATOM 738 C C . SER A 1 88 ? 20.582 -4.590 -5.120 1.00 69.81 88 SER A C 1
ATOM 740 O O . SER A 1 88 ? 21.151 -4.687 -6.205 1.00 69.81 88 SER A O 1
ATOM 742 N N . LEU A 1 89 ? 20.676 -5.547 -4.194 1.00 70.88 89 LEU A N 1
ATOM 743 C CA . LEU A 1 89 ? 21.402 -6.802 -4.426 1.00 70.88 89 LEU A CA 1
ATOM 744 C C . LEU A 1 89 ? 20.697 -7.705 -5.454 1.00 70.88 89 LEU A C 1
ATOM 746 O O . LEU A 1 89 ? 21.339 -8.563 -6.059 1.00 70.88 89 LEU A O 1
ATOM 750 N N . GLU A 1 90 ? 19.391 -7.510 -5.668 1.00 70.31 90 GLU A N 1
ATOM 751 C CA . GLU A 1 90 ? 18.577 -8.268 -6.618 1.00 70.31 90 GLU A CA 1
ATOM 752 C C . GLU A 1 90 ? 17.778 -7.321 -7.525 1.00 70.31 90 GLU A C 1
ATOM 754 O O . GLU A 1 90 ? 16.698 -6.850 -7.179 1.00 70.31 90 GLU A O 1
ATOM 759 N N . HIS A 1 91 ? 18.275 -7.087 -8.741 1.00 70.69 91 HIS A N 1
ATOM 760 C CA . HIS A 1 91 ? 17.634 -6.180 -9.705 1.00 70.69 91 HIS A CA 1
ATOM 761 C C . HIS A 1 91 ? 16.283 -6.671 -10.258 1.00 70.69 91 HIS A C 1
ATOM 763 O O . HIS A 1 91 ? 15.572 -5.914 -10.915 1.00 70.69 91 HIS A O 1
ATOM 769 N N . HIS A 1 92 ? 15.925 -7.937 -10.032 1.00 70.12 92 HIS A N 1
ATOM 770 C CA . HIS A 1 92 ? 14.693 -8.527 -10.546 1.00 70.12 92 HIS A CA 1
ATOM 771 C C . HIS A 1 92 ? 13.862 -9.053 -9.382 1.00 70.12 92 HIS A C 1
ATOM 773 O O . HIS A 1 92 ? 14.333 -9.891 -8.619 1.00 70.12 92 HIS A O 1
ATOM 779 N N . CYS A 1 93 ? 12.605 -8.622 -9.272 1.00 69.75 93 CYS A N 1
ATOM 780 C CA . CYS A 1 93 ? 11.687 -9.239 -8.322 1.00 69.75 93 CYS A CA 1
ATOM 781 C C . CYS A 1 93 ? 11.300 -10.651 -8.794 1.00 69.75 93 CYS A C 1
ATOM 783 O O . CYS A 1 93 ? 11.366 -10.958 -9.986 1.00 69.75 93 CYS A O 1
ATOM 785 N N . LYS A 1 94 ? 10.812 -11.502 -7.883 1.00 69.31 94 LYS A N 1
ATOM 786 C CA . LYS A 1 94 ? 10.365 -12.871 -8.216 1.00 69.31 94 LYS A CA 1
ATOM 787 C C . LYS A 1 94 ? 9.328 -12.904 -9.344 1.00 69.31 94 LYS A C 1
ATOM 789 O O . LYS A 1 94 ? 9.323 -13.824 -10.149 1.00 69.31 94 LYS A O 1
ATOM 794 N N . HIS A 1 95 ? 8.462 -11.895 -9.439 1.00 64.19 95 HIS A N 1
ATOM 795 C CA . HIS A 1 95 ? 7.507 -11.818 -10.543 1.00 64.19 95 HIS A CA 1
ATOM 796 C C . HIS A 1 95 ? 8.218 -11.603 -11.889 1.00 64.19 95 HIS A C 1
ATOM 798 O O . HIS A 1 95 ? 7.968 -12.346 -12.831 1.00 64.19 95 HIS A O 1
ATOM 804 N N . CYS A 1 96 ? 9.172 -10.671 -11.964 1.00 67.88 96 CYS A N 1
ATOM 805 C CA . CYS A 1 96 ? 9.990 -10.473 -13.163 1.00 67.88 96 CYS A CA 1
ATOM 806 C C . CYS A 1 96 ? 10.841 -11.708 -13.498 1.00 67.88 96 CYS A C 1
ATOM 808 O O . CYS A 1 96 ? 10.968 -12.046 -14.666 1.00 67.88 96 CYS A O 1
ATOM 810 N N . GLN A 1 97 ? 11.385 -12.394 -12.488 1.00 68.06 97 GLN A N 1
ATOM 811 C CA . GLN A 1 97 ? 12.231 -13.579 -12.675 1.00 68.06 97 GLN A CA 1
ATOM 812 C C . GLN A 1 97 ? 11.458 -14.805 -13.177 1.00 68.06 97 GLN A C 1
ATOM 814 O O . GLN A 1 97 ? 11.979 -15.555 -13.993 1.00 68.06 97 GLN A O 1
ATOM 819 N N . TYR A 1 98 ? 10.242 -15.037 -12.671 1.00 67.44 98 TYR A N 1
ATOM 820 C CA . TYR A 1 98 ? 9.517 -16.293 -12.908 1.00 67.44 98 TYR A CA 1
ATOM 821 C C . TYR A 1 98 ? 8.314 -16.162 -13.846 1.00 67.44 98 TYR A C 1
ATOM 823 O O . TYR A 1 98 ? 7.811 -17.174 -14.322 1.00 67.44 98 TYR A O 1
ATOM 831 N N . VAL A 1 99 ? 7.830 -14.943 -14.100 1.00 69.44 99 VAL A N 1
ATOM 832 C CA . VAL A 1 99 ? 6.646 -14.688 -14.945 1.00 69.44 99 VAL A CA 1
ATOM 833 C C . VAL A 1 99 ? 6.999 -13.863 -16.188 1.00 69.44 99 VAL A C 1
ATOM 835 O O . VAL A 1 99 ? 6.279 -13.920 -17.179 1.00 69.44 99 VAL A O 1
ATOM 838 N N . GLY A 1 100 ? 8.113 -13.122 -16.168 1.00 56.72 100 GLY A N 1
ATOM 839 C CA . GLY A 1 100 ? 8.490 -12.166 -17.215 1.00 56.72 100 GLY A CA 1
ATOM 840 C C . GLY A 1 100 ? 8.874 -12.759 -18.577 1.00 56.72 100 GLY A C 1
ATOM 841 O O . GLY A 1 100 ? 8.952 -12.008 -19.546 1.00 56.72 100 GLY A O 1
ATOM 842 N N . GLU A 1 101 ? 9.068 -14.074 -18.695 1.00 53.00 101 GLU A N 1
ATOM 843 C CA . GLU A 1 101 ? 9.364 -14.723 -19.978 1.00 53.00 101 GLU A CA 1
ATOM 844 C C . GLU A 1 101 ? 8.096 -15.253 -20.661 1.00 53.00 101 GLU A C 1
ATOM 846 O O . GLU A 1 101 ? 7.857 -16.454 -20.745 1.00 53.00 101 GLU A O 1
ATOM 851 N N . VAL A 1 102 ? 7.282 -14.348 -21.206 1.00 52.19 102 VAL A N 1
ATOM 852 C CA . VAL A 1 102 ? 6.403 -14.688 -22.339 1.00 52.19 102 VAL A CA 1
ATOM 853 C C . VAL A 1 102 ? 6.590 -13.646 -23.437 1.00 52.19 102 VAL A C 1
ATOM 855 O O . VAL A 1 102 ? 5.685 -12.881 -23.749 1.00 52.19 102 VAL A O 1
ATOM 858 N N . LEU A 1 103 ? 7.789 -13.606 -24.021 1.00 45.78 103 LEU A N 1
ATOM 859 C CA . LEU A 1 103 ? 8.029 -13.034 -25.347 1.00 45.78 103 LEU A CA 1
ATOM 860 C C . LEU A 1 103 ? 9.073 -13.892 -26.081 1.00 45.78 103 LEU A C 1
ATOM 862 O O . LEU A 1 103 ? 10.267 -13.618 -26.035 1.00 45.78 103 LEU A O 1
ATOM 866 N N . ILE A 1 104 ? 8.592 -14.938 -26.755 1.00 42.44 104 ILE A N 1
ATOM 867 C CA . ILE A 1 104 ? 9.216 -15.524 -27.952 1.00 42.44 104 ILE A CA 1
ATOM 868 C C . ILE A 1 104 ? 8.137 -15.417 -29.041 1.00 42.44 104 ILE A C 1
ATOM 870 O O . ILE A 1 104 ? 7.015 -15.891 -28.830 1.00 42.44 104 ILE A O 1
ATOM 874 N N . PRO A 1 105 ? 8.404 -14.665 -30.118 1.00 40.12 105 PRO A N 1
ATOM 875 C CA . PRO A 1 105 ? 8.896 -15.287 -31.348 1.00 40.12 105 PRO A CA 1
ATOM 876 C C . PRO A 1 105 ? 10.210 -14.691 -31.856 1.00 40.12 105 PRO A C 1
ATOM 878 O O . PRO A 1 105 ? 10.350 -13.447 -31.849 1.00 40.12 105 PRO A O 1
#

Organism: NCBI:txid2511006

pLDDT: mean 76.9, std 18.34, range [39.06, 95.5]

Sequence (105 aa):
MMSYLDLISSRKRKREERVFRFKIFGENGYPAEFDGSFEQNIRKLLELAHFDRNNCSRMPSWSFKLEVIRQPTLHITLFVVEEPIEASLEHHCKHCQYVGEVLIP

Radius of gyration: 17.71 Å; chains: 1; bounding box: 34×49×54 Å